Protein AF-A0A538B5Y7-F1 (afdb_monomer_lite)

Foldseek 3Di:
DDPPPPADDLDDDDDPVVLVCCVVVCVVVVPDPVVVVLVVVLLVVADPLLSQLVCCVPVVVDGLCRSCVVSVHDSVVSSVSPVVSSVSSVVSVVVVD

Sequence (97 aa):
MDARRADRPVDAGLPTAEVLKALVEHESRFSTVEEHDALARWMGRLGEAERRAVFCYFWGELSQSDIAERLGVSQMAVSRMLTRALDRMRTWAVESA

Structure (mmCIF, N/CA/C/O backbone):
data_AF-A0A538B5Y7-F1
#
_entry.id   AF-A0A538B5Y7-F1
#
loop_
_atom_site.group_PDB
_atom_site.id
_atom_site.type_symbol
_atom_site.label_atom_id
_atom_site.label_alt_id
_atom_site.label_comp_id
_atom_site.label_asym_id
_atom_site.label_entity_id
_atom_site.label_seq_id
_atom_site.pdbx_PDB_ins_code
_atom_site.Cartn_x
_atom_site.Cartn_y
_atom_site.Cartn_z
_atom_site.occupancy
_atom_site.B_iso_or_equiv
_atom_site.auth_seq_id
_atom_site.auth_comp_id
_atom_site.auth_asym_id
_atom_site.auth_atom_id
_atom_site.pdbx_PDB_model_num
ATOM 1 N N . MET A 1 1 ? -21.184 16.739 -0.859 1.00 37.34 1 MET A N 1
ATOM 2 C CA . MET A 1 1 ? -19.799 17.050 -0.448 1.00 37.34 1 MET A CA 1
ATOM 3 C C . MET A 1 1 ? -19.419 16.041 0.624 1.00 37.34 1 MET A C 1
ATOM 5 O O . MET A 1 1 ? -19.692 16.291 1.789 1.00 37.34 1 MET A O 1
ATOM 9 N N . ASP A 1 2 ? -18.937 14.858 0.234 1.00 40.88 2 ASP A N 1
ATOM 10 C CA . ASP A 1 2 ? -18.660 13.783 1.197 1.00 40.88 2 ASP A CA 1
ATOM 11 C C . ASP A 1 2 ? -17.361 14.093 1.952 1.00 40.88 2 ASP A C 1
ATOM 13 O O . A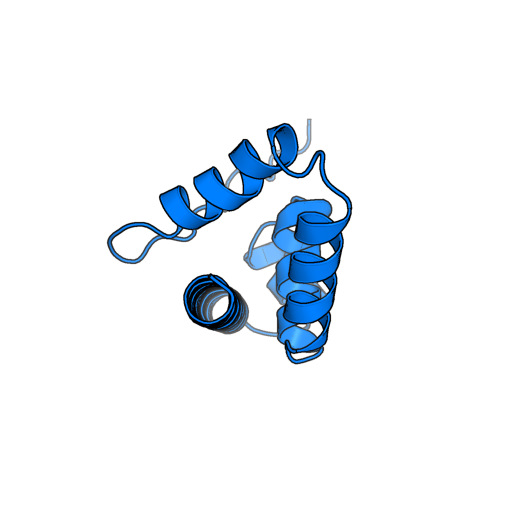SP A 1 2 ? -16.283 14.215 1.367 1.00 40.88 2 ASP A O 1
ATOM 17 N N . ALA A 1 3 ? -17.490 14.293 3.259 1.00 41.19 3 ALA A N 1
ATOM 18 C CA . ALA A 1 3 ? -16.442 14.732 4.170 1.00 41.19 3 ALA A CA 1
ATOM 19 C C . ALA A 1 3 ? -15.496 13.586 4.590 1.00 41.19 3 ALA A C 1
ATOM 21 O O . ALA A 1 3 ? -15.109 13.497 5.749 1.00 41.19 3 ALA A O 1
ATOM 22 N N . ARG A 1 4 ? -15.102 12.705 3.660 1.00 50.78 4 ARG A N 1
ATOM 23 C CA . ARG A 1 4 ? -14.230 11.542 3.946 1.00 50.78 4 ARG A CA 1
ATOM 24 C C . ARG A 1 4 ? -12.764 11.735 3.549 1.00 50.78 4 ARG A C 1
ATOM 26 O O . ARG A 1 4 ? -12.009 10.780 3.448 1.00 50.78 4 ARG A O 1
ATOM 33 N N . ARG A 1 5 ? -12.320 12.981 3.357 1.00 48.75 5 ARG A N 1
ATOM 34 C CA . ARG A 1 5 ? -10.931 13.324 2.979 1.00 48.75 5 ARG A CA 1
ATOM 35 C C . ARG A 1 5 ? -9.903 13.255 4.124 1.00 48.75 5 ARG A C 1
ATOM 37 O O . ARG A 1 5 ? -8.780 13.707 3.938 1.00 48.75 5 ARG A O 1
ATOM 44 N N . ALA A 1 6 ? -10.258 12.724 5.294 1.00 46.31 6 ALA A N 1
ATOM 45 C CA . ALA A 1 6 ? -9.452 12.884 6.507 1.00 46.31 6 ALA A CA 1
ATOM 46 C C . ALA A 1 6 ? -8.410 11.775 6.789 1.00 46.31 6 ALA A C 1
ATOM 48 O O . ALA A 1 6 ? -7.673 11.915 7.758 1.00 46.31 6 ALA A O 1
ATOM 49 N N . ASP A 1 7 ? -8.288 10.720 5.970 1.00 57.09 7 ASP A N 1
ATOM 50 C CA . ASP A 1 7 ? -7.347 9.609 6.229 1.00 57.09 7 ASP A CA 1
ATOM 51 C C . ASP A 1 7 ? -6.408 9.312 5.039 1.00 57.09 7 ASP A C 1
ATOM 53 O O . ASP A 1 7 ? -6.607 8.373 4.267 1.00 57.09 7 ASP A O 1
ATOM 57 N N . ARG A 1 8 ? -5.354 10.121 4.877 1.00 56.72 8 ARG A N 1
ATOM 58 C CA . ARG A 1 8 ? -4.144 9.766 4.104 1.00 56.72 8 ARG A CA 1
ATOM 59 C C . ARG A 1 8 ? -2.921 10.407 4.774 1.00 56.72 8 ARG A C 1
ATOM 61 O O . ARG A 1 8 ? -2.779 11.625 4.716 1.00 56.72 8 ARG A O 1
ATOM 68 N N . PRO A 1 9 ? -2.021 9.606 5.371 1.00 52.16 9 PRO A N 1
ATOM 69 C CA . PRO A 1 9 ? -0.724 9.445 4.710 1.00 52.16 9 PRO A CA 1
ATOM 70 C C . PRO A 1 9 ? -0.174 8.009 4.770 1.00 52.16 9 PRO A C 1
ATOM 72 O O . PRO A 1 9 ? -0.516 7.211 5.641 1.00 52.16 9 PRO A O 1
ATOM 75 N N . VAL A 1 10 ? 0.718 7.689 3.830 1.00 56.47 10 VAL A N 1
ATOM 76 C CA . VAL A 1 10 ? 1.624 6.534 3.914 1.00 56.47 10 VAL A CA 1
ATOM 77 C C . VAL A 1 10 ? 2.973 7.072 4.391 1.00 56.47 10 VAL A C 1
ATOM 79 O O . VAL A 1 10 ? 3.839 7.334 3.562 1.00 56.47 10 VAL A O 1
ATOM 82 N N . ASP A 1 11 ? 3.147 7.328 5.691 1.00 52.16 11 ASP A N 1
ATOM 83 C CA . ASP A 1 11 ? 4.433 7.833 6.190 1.00 52.16 11 ASP A CA 1
ATOM 84 C C . ASP A 1 11 ? 4.908 7.129 7.464 1.00 52.16 11 ASP A C 1
ATOM 86 O O . ASP A 1 11 ? 4.224 7.093 8.487 1.00 52.16 11 ASP A O 1
ATOM 90 N N . ALA A 1 12 ? 6.111 6.572 7.358 1.00 40.81 12 ALA A N 1
ATOM 91 C CA . ALA A 1 12 ? 6.968 6.177 8.462 1.00 40.81 12 ALA A CA 1
ATOM 92 C C . ALA A 1 12 ? 8.434 6.402 8.035 1.00 40.81 12 ALA A C 1
ATOM 94 O O . ALA A 1 12 ? 9.218 5.462 7.979 1.00 40.81 12 ALA A O 1
ATOM 95 N N . GLY A 1 13 ? 8.791 7.649 7.693 1.00 39.34 13 GLY A N 1
ATOM 96 C CA . GLY A 1 13 ? 10.183 8.119 7.645 1.00 39.34 13 GLY A CA 1
ATOM 97 C C . GLY A 1 13 ? 10.909 7.963 6.300 1.00 39.34 13 GLY A C 1
ATOM 98 O O . GLY A 1 13 ? 11.877 7.221 6.233 1.00 39.34 13 GLY A O 1
ATOM 99 N N . LEU A 1 14 ? 10.471 8.719 5.278 1.00 40.44 14 LEU A N 1
ATOM 100 C CA . LEU A 1 14 ? 11.089 8.978 3.950 1.00 40.44 14 LEU A CA 1
ATOM 101 C C . LEU A 1 14 ? 11.419 7.761 3.033 1.00 40.44 14 LEU A C 1
ATOM 103 O O . LEU A 1 14 ? 12.237 6.920 3.394 1.00 40.44 14 LEU A O 1
ATOM 107 N N . PRO A 1 15 ? 10.965 7.720 1.755 1.00 50.69 15 PRO A N 1
ATOM 108 C CA . PRO A 1 15 ? 9.918 8.501 1.111 1.00 50.69 15 PRO A CA 1
ATOM 109 C C . PRO A 1 15 ? 9.016 7.582 0.267 1.00 50.69 15 PRO A C 1
ATOM 111 O O . PRO A 1 15 ? 9.157 7.467 -0.954 1.00 50.69 15 PRO A O 1
ATOM 114 N N . THR A 1 16 ? 8.025 6.954 0.905 1.00 51.31 16 THR A N 1
ATOM 115 C CA . THR A 1 16 ? 6.901 6.363 0.165 1.00 51.31 16 THR A CA 1
ATOM 116 C C . THR A 1 16 ? 6.290 7.416 -0.749 1.00 51.31 16 THR A C 1
ATOM 118 O O . THR A 1 16 ? 5.969 7.108 -1.881 1.00 51.31 16 THR A O 1
ATOM 121 N N . ALA A 1 17 ? 6.253 8.681 -0.320 1.00 48.50 17 ALA A N 1
ATOM 122 C CA . ALA A 1 17 ? 5.882 9.825 -1.144 1.00 48.50 17 ALA A CA 1
ATOM 123 C C . ALA A 1 17 ? 6.730 9.995 -2.421 1.00 48.50 17 ALA A C 1
ATOM 125 O O . ALA A 1 17 ? 6.174 10.423 -3.420 1.00 48.50 17 ALA A O 1
ATOM 126 N N . GLU A 1 18 ? 8.020 9.639 -2.451 1.00 53.66 18 GLU A N 1
ATOM 127 C CA . GLU A 1 18 ? 8.842 9.713 -3.676 1.00 53.66 18 GLU A CA 1
ATOM 128 C C . GLU A 1 18 ? 8.728 8.463 -4.539 1.00 53.66 18 GLU A C 1
ATOM 130 O O . GLU A 1 18 ? 8.828 8.582 -5.749 1.00 53.66 18 GLU A O 1
ATOM 135 N N . VAL A 1 19 ? 8.438 7.290 -3.968 1.00 54.72 19 VAL A N 1
ATOM 136 C CA . VAL A 1 19 ? 8.034 6.110 -4.759 1.00 54.72 19 VAL A CA 1
ATOM 137 C C . VAL A 1 19 ? 6.650 6.339 -5.369 1.00 54.72 19 VAL A C 1
ATOM 139 O O . VAL A 1 19 ? 6.439 6.076 -6.545 1.00 54.72 19 VAL A O 1
ATOM 142 N N . LEU A 1 20 ? 5.728 6.906 -4.590 1.00 54.00 20 LEU A N 1
ATOM 143 C CA . LEU A 1 20 ? 4.403 7.352 -5.010 1.00 54.00 20 LEU A CA 1
ATOM 144 C C . LEU A 1 20 ? 4.515 8.427 -6.087 1.00 54.00 20 LEU A C 1
ATOM 146 O O . LEU A 1 20 ? 3.864 8.314 -7.111 1.00 54.00 20 LEU A O 1
ATOM 150 N N . LYS A 1 21 ? 5.364 9.438 -5.891 1.00 51.78 21 LYS A N 1
ATOM 151 C CA . LYS A 1 21 ? 5.612 10.504 -6.863 1.00 51.78 21 LYS A CA 1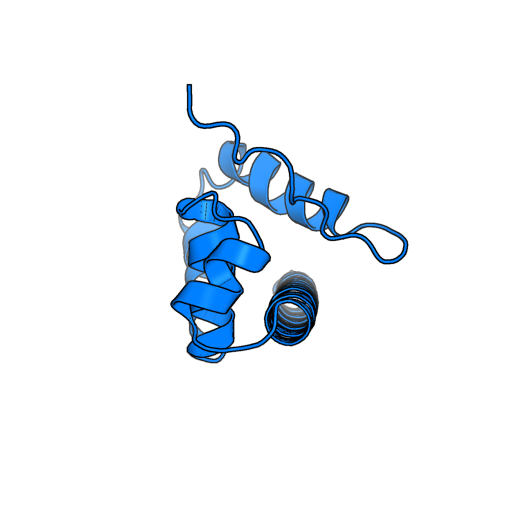
ATOM 152 C C . LYS A 1 21 ? 6.361 9.981 -8.083 1.00 51.78 21 LYS A C 1
ATOM 154 O O . LYS A 1 21 ? 6.014 10.385 -9.170 1.00 51.78 21 LYS A O 1
ATOM 159 N N . ALA A 1 22 ? 7.287 9.035 -7.960 1.00 57.31 22 ALA A N 1
ATOM 160 C CA . ALA A 1 22 ? 7.907 8.387 -9.112 1.00 57.31 22 ALA A CA 1
ATOM 161 C C . ALA A 1 22 ? 6.891 7.557 -9.899 1.00 57.31 22 ALA A C 1
ATOM 163 O O . ALA A 1 22 ? 6.875 7.665 -11.110 1.00 57.31 22 ALA A O 1
ATOM 164 N N . LEU A 1 23 ? 6.007 6.801 -9.243 1.00 55.69 23 LEU A N 1
ATOM 165 C CA . LEU A 1 23 ? 4.952 6.022 -9.902 1.00 55.69 23 LEU A CA 1
ATOM 166 C C . LEU A 1 23 ? 3.853 6.916 -10.509 1.00 55.69 23 LEU A C 1
ATOM 168 O O . LEU A 1 23 ? 3.394 6.645 -11.610 1.00 55.69 23 LEU A O 1
ATOM 172 N N . VAL A 1 24 ? 3.455 7.999 -9.835 1.00 52.97 24 VAL A N 1
ATOM 173 C CA . VAL A 1 24 ? 2.399 8.930 -10.284 1.00 52.97 24 VAL A CA 1
ATOM 174 C C . VAL A 1 24 ? 2.929 9.964 -11.288 1.00 52.97 24 VAL A C 1
ATOM 176 O O . VAL A 1 24 ? 2.278 10.235 -12.288 1.00 52.97 24 VAL A O 1
ATOM 179 N N . GLU A 1 25 ? 4.133 10.517 -11.107 1.00 50.72 25 GLU A N 1
ATOM 180 C CA . GLU A 1 25 ? 4.807 11.327 -12.141 1.00 50.72 25 GLU A CA 1
ATOM 181 C C . GLU A 1 25 ? 5.261 10.454 -13.313 1.00 50.72 25 GLU A C 1
ATOM 183 O O . GLU A 1 25 ? 5.316 1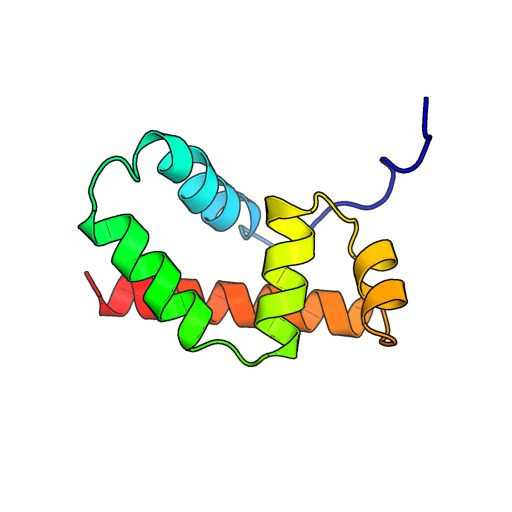0.941 -14.445 1.00 50.72 25 GLU A O 1
ATOM 188 N N . HIS A 1 26 ? 5.532 9.161 -13.089 1.00 45.91 26 HIS A N 1
ATOM 189 C CA . HIS A 1 26 ? 5.600 8.207 -14.185 1.00 45.91 26 HIS A CA 1
ATOM 190 C C . HIS A 1 26 ? 4.238 7.899 -14.780 1.00 45.91 26 HIS A C 1
ATOM 192 O O . HIS A 1 26 ? 4.241 7.501 -15.915 1.00 45.91 26 HIS A O 1
ATOM 198 N N . GLU A 1 27 ? 3.067 8.185 -14.218 1.00 44.94 27 GLU A N 1
ATOM 199 C CA . GLU A 1 27 ? 1.815 8.079 -15.002 1.00 44.94 27 GLU A CA 1
ATOM 200 C C . GLU A 1 27 ? 1.794 9.072 -16.187 1.00 44.94 27 GLU A C 1
ATOM 202 O O . GLU A 1 27 ? 1.139 8.841 -17.199 1.00 44.94 27 GLU A O 1
ATOM 207 N N . SER A 1 28 ? 2.630 10.121 -16.126 1.00 43.50 28 SER A N 1
ATOM 208 C CA . SER A 1 28 ? 2.952 11.007 -17.258 1.00 43.50 28 SER A CA 1
ATOM 209 C C . SER A 1 28 ? 4.188 10.580 -18.085 1.00 43.50 28 SER A C 1
ATOM 211 O O . SER A 1 28 ? 4.477 11.215 -19.098 1.00 43.50 28 SER A O 1
ATOM 213 N N . ARG A 1 29 ? 4.934 9.532 -17.683 1.00 43.31 29 ARG A N 1
ATOM 214 C CA . ARG A 1 29 ? 6.115 8.962 -18.389 1.00 43.31 29 ARG A CA 1
ATOM 215 C C . ARG A 1 29 ? 6.004 7.470 -18.773 1.00 43.31 29 ARG A C 1
ATOM 217 O O . ARG A 1 29 ? 6.745 7.076 -19.664 1.00 43.31 29 ARG A O 1
ATOM 224 N N . PHE A 1 30 ? 5.012 6.733 -18.256 1.00 45.38 30 PHE A N 1
ATOM 225 C CA . PHE A 1 30 ? 4.505 5.387 -18.586 1.00 45.38 30 PHE A CA 1
ATOM 226 C C . PHE A 1 30 ? 3.846 5.422 -19.976 1.00 45.38 30 PHE A C 1
ATOM 228 O O . PHE A 1 30 ? 2.798 4.832 -20.229 1.00 45.38 30 PHE A O 1
ATOM 235 N N . SER A 1 31 ? 4.435 6.190 -20.890 1.00 50.78 31 SER A N 1
ATOM 236 C CA . SER A 1 31 ? 3.979 6.357 -22.261 1.00 50.78 31 SER A CA 1
ATOM 237 C C . SE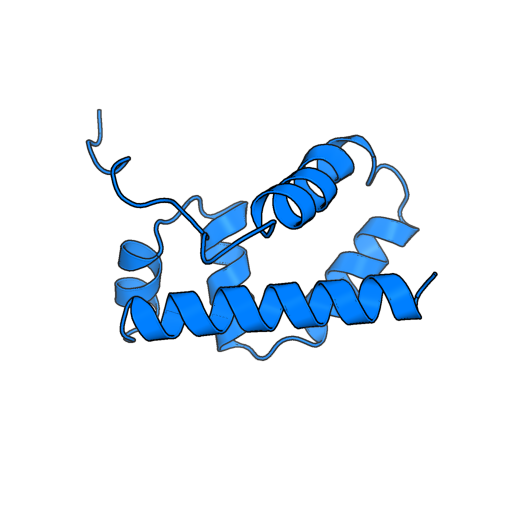R A 1 31 ? 4.465 5.208 -23.146 1.00 50.78 31 SER A C 1
ATOM 239 O O . SER A 1 31 ? 4.031 5.099 -24.294 1.00 50.78 31 SER A O 1
ATOM 241 N N . THR A 1 32 ? 5.371 4.372 -22.635 1.00 58.31 32 THR A N 1
ATOM 242 C CA . THR A 1 32 ? 5.934 3.200 -23.302 1.00 58.31 32 THR A CA 1
ATOM 243 C C . THR A 1 32 ? 5.277 1.920 -22.794 1.00 58.31 32 THR A C 1
ATOM 245 O O . THR A 1 32 ? 5.127 1.695 -21.594 1.00 58.31 32 THR A O 1
ATOM 248 N N . VAL A 1 33 ? 4.925 1.041 -23.735 1.00 68.06 33 VAL A N 1
ATOM 249 C CA . VAL A 1 33 ? 4.308 -0.275 -23.482 1.00 68.06 33 VAL A CA 1
ATOM 250 C C . VAL A 1 33 ? 5.110 -1.101 -22.465 1.00 68.06 33 VAL A C 1
ATOM 252 O O . VAL A 1 33 ? 4.528 -1.804 -21.646 1.00 68.06 33 VAL A O 1
ATOM 255 N N . GLU A 1 34 ? 6.437 -0.969 -22.471 1.00 66.25 34 GLU A N 1
ATOM 256 C CA . GLU A 1 34 ? 7.368 -1.712 -21.613 1.00 66.25 34 GLU A CA 1
ATOM 257 C C . GLU A 1 34 ? 7.204 -1.405 -20.120 1.00 66.25 34 GLU A C 1
ATOM 259 O O . GLU A 1 34 ? 7.265 -2.311 -19.287 1.00 66.25 34 GLU A O 1
ATOM 264 N N . GLU A 1 35 ? 6.950 -0.146 -19.767 1.00 62.94 35 GLU A N 1
ATOM 265 C CA . GLU A 1 35 ? 6.838 0.268 -18.371 1.00 62.94 35 GLU A CA 1
ATOM 266 C C . GLU A 1 35 ? 5.465 -0.119 -17.778 1.00 62.94 35 GLU A C 1
ATOM 268 O O . GLU A 1 35 ? 5.374 -0.544 -16.623 1.00 62.94 35 GLU A O 1
ATOM 273 N N . HIS A 1 36 ? 4.400 -0.072 -18.590 1.00 68.06 36 HIS A N 1
ATOM 274 C CA . HIS A 1 36 ? 3.077 -0.585 -18.215 1.00 68.06 36 HIS A CA 1
ATOM 275 C C . HIS A 1 36 ? 3.094 -2.115 -18.039 1.00 68.06 36 HIS A C 1
ATOM 277 O O . HIS A 1 36 ? 2.529 -2.644 -17.076 1.00 68.06 36 HIS A O 1
ATOM 283 N N . ASP A 1 37 ? 3.803 -2.829 -18.917 1.00 77.06 37 ASP A N 1
ATOM 284 C CA . ASP A 1 37 ? 4.041 -4.268 -18.785 1.00 77.06 37 ASP A CA 1
ATOM 285 C C . ASP A 1 37 ? 4.821 -4.605 -17.506 1.00 77.06 37 ASP A C 1
ATOM 287 O O . ASP A 1 37 ? 4.491 -5.575 -16.818 1.00 77.06 37 ASP A O 1
ATOM 291 N N . ALA A 1 38 ? 5.833 -3.808 -17.148 1.00 78.56 38 ALA A N 1
ATOM 292 C CA . ALA A 1 38 ? 6.595 -3.989 -15.914 1.00 78.56 38 ALA A CA 1
ATOM 293 C C . ALA A 1 38 ? 5.709 -3.820 -14.669 1.00 78.56 38 ALA A C 1
ATOM 295 O O . ALA A 1 38 ? 5.702 -4.690 -13.791 1.00 78.56 38 ALA A O 1
ATOM 296 N N . LEU A 1 39 ? 4.888 -2.766 -14.628 1.00 79.56 39 LEU A N 1
ATOM 297 C CA . LEU A 1 39 ? 3.944 -2.538 -13.535 1.00 79.56 39 LEU A CA 1
ATOM 298 C C . LEU A 1 39 ? 2.924 -3.679 -13.418 1.00 79.56 39 LEU A C 1
ATOM 300 O O . LEU A 1 39 ? 2.695 -4.192 -12.318 1.00 79.56 39 LEU A O 1
ATOM 304 N N . ALA A 1 40 ? 2.352 -4.128 -14.539 1.00 82.62 40 ALA A N 1
ATOM 305 C CA . ALA A 1 40 ? 1.420 -5.253 -14.569 1.00 82.62 40 ALA A CA 1
ATOM 306 C C . ALA A 1 40 ? 2.072 -6.551 -14.061 1.00 82.62 40 ALA A C 1
ATOM 308 O O . ALA A 1 40 ? 1.471 -7.281 -13.264 1.00 82.62 40 ALA A O 1
ATOM 309 N N . ARG A 1 41 ? 3.328 -6.817 -14.447 1.00 86.31 41 ARG A N 1
ATOM 310 C CA . ARG A 1 41 ? 4.109 -7.962 -13.949 1.00 86.31 41 ARG A CA 1
ATOM 311 C C . ARG A 1 41 ? 4.324 -7.882 -12.443 1.00 86.31 41 ARG A C 1
ATOM 313 O O . ARG A 1 41 ? 4.104 -8.871 -11.748 1.00 86.31 41 ARG A O 1
ATOM 320 N N . TRP A 1 42 ? 4.724 -6.728 -11.916 1.00 88.88 42 TRP A N 1
ATOM 321 C CA . TRP A 1 42 ? 4.945 -6.547 -10.479 1.00 88.88 42 TRP A CA 1
ATOM 322 C C . TRP A 1 42 ? 3.652 -6.678 -9.677 1.00 88.88 42 TRP A C 1
ATOM 324 O O . TRP A 1 42 ? 3.618 -7.411 -8.690 1.00 88.88 42 TRP A O 1
ATOM 334 N N . MET A 1 43 ? 2.558 -6.076 -10.146 1.00 89.00 43 MET A N 1
ATOM 335 C CA . MET A 1 43 ? 1.231 -6.262 -9.553 1.00 89.00 43 MET A CA 1
ATOM 336 C C . MET A 1 43 ? 0.812 -7.738 -9.551 1.00 89.00 43 MET A C 1
ATOM 338 O O . MET A 1 43 ? 0.261 -8.223 -8.560 1.00 89.00 43 MET A O 1
ATOM 342 N N . GLY A 1 44 ? 1.132 -8.482 -10.615 1.00 90.62 44 GLY A N 1
ATOM 343 C CA . GLY A 1 44 ? 0.916 -9.928 -10.712 1.00 90.62 44 GLY A CA 1
ATOM 344 C C . GLY A 1 44 ? 1.728 -10.763 -9.713 1.00 90.62 44 GLY A C 1
ATOM 345 O O . GLY A 1 44 ? 1.281 -11.839 -9.319 1.00 90.62 44 GLY A O 1
ATOM 346 N N . ARG A 1 45 ? 2.883 -10.264 -9.252 1.00 93.19 45 ARG A N 1
ATOM 347 C CA . ARG A 1 45 ? 3.738 -10.924 -8.246 1.00 93.19 45 ARG A CA 1
ATOM 348 C C . ARG A 1 45 ? 3.294 -10.673 -6.804 1.00 93.19 45 ARG A C 1
ATOM 350 O O . ARG A 1 45 ? 3.704 -11.416 -5.915 1.00 93.19 45 ARG A O 1
ATOM 357 N N . LEU A 1 46 ? 2.489 -9.639 -6.555 1.00 93.44 46 LEU A N 1
ATOM 358 C CA . LEU A 1 46 ? 1.909 -9.388 -5.235 1.00 93.44 46 LEU A CA 1
ATOM 359 C C . LEU A 1 46 ? 0.875 -10.457 -4.876 1.00 93.44 46 LEU A C 1
ATOM 361 O O . LEU A 1 46 ? 0.172 -10.980 -5.749 1.00 93.44 46 LEU A O 1
ATOM 365 N N . GLY A 1 47 ? 0.741 -10.730 -3.575 1.00 94.69 47 GLY A N 1
ATOM 366 C CA . GLY A 1 47 ? -0.353 -11.552 -3.069 1.00 94.69 47 GLY A CA 1
ATOM 367 C C . GLY A 1 47 ? -1.707 -10.874 -3.296 1.00 94.69 47 GLY A C 1
ATOM 368 O O . GLY A 1 47 ? -1.796 -9.650 -3.360 1.00 94.69 47 GLY A O 1
ATOM 369 N N . GLU A 1 48 ? -2.780 -11.662 -3.373 1.00 94.25 48 GLU A N 1
ATOM 370 C CA . GLU A 1 48 ? -4.120 -11.162 -3.720 1.00 94.25 48 GLU A CA 1
ATOM 371 C C . GLU A 1 48 ? -4.592 -10.017 -2.804 1.00 94.25 48 GLU A C 1
ATOM 373 O O . GLU A 1 48 ? -5.086 -8.994 -3.274 1.00 94.25 48 GLU A O 1
ATOM 378 N N . ALA A 1 49 ? -4.384 -10.144 -1.490 1.00 93.00 49 ALA A N 1
ATOM 379 C CA . ALA A 1 49 ? -4.766 -9.108 -0.529 1.00 93.00 49 ALA A CA 1
ATOM 380 C C . ALA A 1 49 ? -3.955 -7.809 -0.698 1.00 93.00 49 ALA A C 1
ATOM 382 O O . ALA A 1 49 ? -4.522 -6.720 -0.649 1.00 93.00 49 ALA A O 1
ATOM 383 N N . GLU A 1 50 ? -2.646 -7.920 -0.945 1.00 94.06 50 GLU A N 1
ATOM 384 C CA . GLU A 1 50 ? -1.759 -6.774 -1.183 1.00 94.06 50 GLU A CA 1
ATOM 385 C C . GLU A 1 50 ? -2.134 -6.066 -2.487 1.00 94.06 50 GLU A C 1
ATOM 387 O O . GLU A 1 50 ? -2.307 -4.850 -2.502 1.00 94.06 50 GLU A O 1
ATOM 392 N N . ARG A 1 51 ? -2.352 -6.830 -3.564 1.00 93.94 51 ARG A N 1
ATOM 393 C CA . ARG A 1 51 ? -2.780 -6.307 -4.866 1.00 93.94 51 ARG A CA 1
ATOM 394 C C . ARG A 1 51 ? -4.105 -5.558 -4.762 1.00 93.94 51 ARG A C 1
ATOM 396 O O . ARG A 1 51 ? -4.226 -4.456 -5.289 1.00 93.94 51 ARG A O 1
ATOM 403 N N . ARG A 1 52 ? -5.088 -6.128 -4.056 1.00 93.75 52 ARG A N 1
ATOM 404 C CA . ARG A 1 52 ? -6.384 -5.478 -3.812 1.00 93.75 52 ARG A CA 1
ATOM 405 C C . ARG A 1 52 ? -6.235 -4.197 -2.997 1.00 93.75 52 ARG A C 1
ATOM 407 O O . ARG A 1 52 ? -6.883 -3.210 -3.337 1.00 93.75 52 ARG A O 1
ATOM 414 N N . ALA A 1 53 ? -5.397 -4.198 -1.959 1.00 92.50 53 ALA A N 1
ATOM 415 C CA . ALA A 1 53 ? -5.125 -3.005 -1.158 1.00 92.50 53 ALA A CA 1
ATOM 416 C C . ALA A 1 53 ? -4.485 -1.894 -2.006 1.00 92.50 53 ALA A C 1
ATOM 418 O O . ALA A 1 53 ? -4.972 -0.766 -1.986 1.00 92.50 53 ALA A O 1
ATOM 419 N N . VAL A 1 54 ? -3.465 -2.226 -2.806 1.00 89.25 54 VAL A N 1
ATOM 420 C CA . VAL A 1 54 ? -2.819 -1.297 -3.748 1.00 89.25 54 VAL A CA 1
ATOM 421 C C . VAL A 1 54 ? -3.849 -0.752 -4.741 1.00 89.25 54 VAL A C 1
ATOM 423 O O . VAL A 1 54 ? -4.017 0.458 -4.845 1.00 89.25 54 VAL A O 1
ATOM 426 N N . PHE A 1 55 ? -4.628 -1.611 -5.402 1.00 87.50 55 PHE A N 1
ATOM 427 C CA . PHE A 1 55 ? -5.634 -1.156 -6.364 1.00 87.50 55 PHE A CA 1
ATOM 428 C C . PHE A 1 55 ? -6.656 -0.193 -5.739 1.00 87.50 55 PHE A C 1
ATOM 430 O O . PHE A 1 55 ? -6.934 0.873 -6.286 1.00 87.50 55 PHE A O 1
ATOM 437 N N . CYS A 1 56 ? -7.182 -0.537 -4.562 1.00 87.50 56 CYS A N 1
ATOM 438 C CA . CYS A 1 56 ? -8.142 0.304 -3.853 1.00 87.50 56 CYS A CA 1
ATOM 439 C C . CYS A 1 56 ? -7.553 1.660 -3.441 1.00 87.50 56 CYS A C 1
ATOM 441 O O . CYS A 1 56 ? -8.254 2.665 -3.507 1.00 87.50 56 CYS A O 1
ATOM 443 N N . TYR A 1 57 ? -6.285 1.691 -3.028 1.00 85.19 57 TYR A N 1
ATOM 444 C CA . TYR A 1 57 ? -5.626 2.915 -2.581 1.00 85.19 57 TYR A CA 1
ATOM 445 C C . TYR A 1 57 ? -5.328 3.878 -3.735 1.00 85.19 57 TYR A C 1
ATOM 447 O O . TYR A 1 57 ? -5.588 5.078 -3.617 1.00 85.19 57 TYR A O 1
ATOM 455 N N . PHE A 1 58 ? -4.789 3.350 -4.837 1.00 78.94 58 PHE A N 1
ATOM 456 C CA . PHE A 1 58 ? -4.301 4.143 -5.967 1.00 78.94 58 PHE A CA 1
ATOM 457 C C . PHE A 1 58 ? -5.391 4.472 -6.987 1.00 78.94 58 PHE A C 1
ATOM 459 O O . PHE A 1 58 ? -5.566 5.637 -7.317 1.00 78.94 58 PHE A O 1
ATOM 466 N N . TRP A 1 59 ? -6.159 3.475 -7.437 1.00 81.19 59 TRP A N 1
ATOM 467 C CA . TRP A 1 59 ? -7.220 3.673 -8.436 1.00 81.19 59 TRP A CA 1
ATOM 468 C C . TRP A 1 59 ? -8.590 3.904 -7.811 1.00 81.19 59 TRP A C 1
ATOM 470 O O . TRP A 1 59 ? -9.416 4.617 -8.369 1.00 81.19 59 TRP A O 1
ATOM 480 N N . GLY A 1 60 ? -8.853 3.289 -6.658 1.00 77.19 60 GLY A N 1
ATOM 481 C CA . GLY A 1 60 ? -10.117 3.474 -5.943 1.00 77.19 60 GLY A CA 1
ATOM 482 C C . GLY A 1 60 ? -10.183 4.757 -5.116 1.00 77.19 60 GLY A C 1
ATOM 483 O O . GLY A 1 60 ? -11.236 5.052 -4.561 1.00 77.19 60 GLY A O 1
ATOM 484 N N . GLU A 1 61 ? -9.061 5.469 -4.988 1.00 82.06 61 GLU A N 1
ATOM 485 C CA . GLU A 1 61 ? -8.873 6.619 -4.100 1.00 82.06 61 GLU A CA 1
ATOM 486 C C . GLU A 1 61 ? -9.334 6.399 -2.644 1.00 82.06 61 GLU A C 1
ATOM 488 O O . GLU A 1 61 ? -9.648 7.351 -1.929 1.00 82.06 61 GLU A O 1
ATOM 493 N N . LEU A 1 62 ? -9.360 5.144 -2.186 1.00 84.25 62 LEU A N 1
ATOM 494 C CA . LEU A 1 62 ? -9.863 4.785 -0.864 1.00 84.25 62 LEU A CA 1
ATOM 495 C C . LEU A 1 62 ? -8.828 5.082 0.228 1.00 84.25 62 LEU A C 1
ATOM 497 O O . LEU A 1 62 ? -7.619 4.910 0.028 1.00 84.25 62 LEU A O 1
ATOM 501 N N . SER A 1 63 ? -9.304 5.495 1.406 1.00 87.94 63 SER A N 1
ATOM 502 C CA . SER A 1 63 ? -8.450 5.609 2.592 1.00 87.94 63 SER A CA 1
ATOM 503 C C . SER A 1 63 ? -8.026 4.231 3.107 1.00 87.94 63 SER A C 1
ATOM 505 O O . SER A 1 63 ? -8.627 3.209 2.769 1.00 87.94 63 SER A O 1
ATOM 507 N N . GLN A 1 64 ? -6.999 4.167 3.960 1.00 85.31 64 GLN A N 1
ATOM 508 C CA . GLN A 1 64 ? -6.594 2.883 4.548 1.00 85.31 64 GLN A CA 1
ATOM 509 C C . GLN A 1 64 ? -7.704 2.295 5.427 1.00 85.31 64 GLN A C 1
ATOM 511 O O . GLN A 1 64 ? -7.858 1.075 5.475 1.00 85.31 64 GLN A O 1
ATOM 516 N N . SER A 1 65 ? -8.490 3.157 6.073 1.00 89.75 65 SER A N 1
ATOM 517 C CA . SER A 1 65 ? -9.670 2.773 6.847 1.00 89.75 65 SER A CA 1
ATOM 518 C C . SER A 1 65 ? -10.782 2.197 5.957 1.00 89.75 65 SER A C 1
ATOM 520 O O . SER A 1 65 ? -11.261 1.098 6.231 1.00 89.75 65 SER A O 1
ATOM 522 N N . ASP A 1 66 ? -11.105 2.838 4.827 1.00 90.56 66 ASP A N 1
ATOM 523 C CA . ASP A 1 66 ? -12.087 2.310 3.858 1.00 90.56 66 ASP A CA 1
ATOM 524 C C . ASP A 1 66 ? -11.641 0.952 3.281 1.00 90.56 66 ASP A C 1
ATOM 526 O O . ASP A 1 66 ? -12.437 0.030 3.081 1.00 90.56 66 ASP A O 1
ATOM 530 N N . ILE A 1 67 ? -10.340 0.804 3.010 1.00 92.25 67 ILE A N 1
ATOM 531 C CA . ILE A 1 67 ? -9.759 -0.456 2.528 1.00 92.25 67 ILE A CA 1
ATOM 532 C C . ILE A 1 67 ? -9.844 -1.530 3.614 1.00 92.25 67 ILE A C 1
ATOM 534 O O . ILE A 1 67 ? -10.159 -2.678 3.308 1.00 92.25 67 ILE A O 1
ATOM 538 N N . ALA A 1 68 ? -9.580 -1.176 4.871 1.00 93.38 68 ALA A N 1
ATOM 539 C CA . ALA A 1 68 ? -9.642 -2.092 6.003 1.00 93.38 68 ALA A CA 1
ATOM 540 C C . ALA A 1 68 ? -11.053 -2.666 6.173 1.00 93.38 68 ALA A C 1
ATOM 542 O O . ALA A 1 68 ? -11.213 -3.887 6.242 1.00 93.38 68 ALA A O 1
ATOM 543 N N . GLU A 1 69 ? -12.068 -1.801 6.119 1.00 95.62 69 GLU A N 1
ATOM 544 C CA . GLU A 1 69 ? -13.478 -2.196 6.120 1.00 95.62 69 GLU A CA 1
ATOM 545 C C . GLU A 1 69 ? -13.800 -3.123 4.942 1.00 95.62 69 GLU A C 1
ATOM 547 O O . GLU A 1 69 ? -14.370 -4.199 5.124 1.00 95.62 69 GLU A O 1
ATOM 552 N N . ARG A 1 70 ? -13.363 -2.762 3.730 1.00 94.88 70 ARG A N 1
ATOM 553 C CA . ARG A 1 70 ? -13.622 -3.544 2.513 1.00 94.88 70 ARG A CA 1
ATOM 554 C C . ARG A 1 70 ? -12.938 -4.912 2.498 1.00 94.88 70 ARG A C 1
ATOM 556 O O . ARG A 1 70 ? -13.441 -5.848 1.873 1.00 94.88 70 ARG A O 1
ATOM 563 N N . LEU A 1 71 ? -11.760 -5.019 3.106 1.00 94.81 71 LEU A N 1
ATOM 564 C CA . LEU A 1 71 ? -10.975 -6.252 3.156 1.00 94.81 71 LEU A CA 1
ATOM 565 C C . LEU A 1 71 ? -11.256 -7.087 4.414 1.00 94.81 71 LEU A C 1
ATOM 567 O O . LEU A 1 71 ? -10.782 -8.219 4.484 1.00 94.81 71 LEU A O 1
ATOM 571 N N . GLY A 1 72 ? -12.024 -6.569 5.379 1.00 96.62 72 GLY A N 1
ATOM 572 C CA . GLY A 1 72 ? -12.319 -7.256 6.639 1.00 96.62 72 GLY A CA 1
ATOM 573 C C . GLY A 1 72 ? -11.088 -7.426 7.534 1.00 96.62 72 GLY A C 1
ATOM 574 O O . GLY A 1 72 ? -10.960 -8.433 8.228 1.00 96.62 72 GLY A O 1
ATOM 575 N N . VAL A 1 73 ? -10.153 -6.473 7.492 1.00 96.19 73 VAL A N 1
ATOM 576 C CA . VAL A 1 73 ? -8.901 -6.486 8.270 1.00 96.19 73 VAL A CA 1
ATOM 577 C C . VAL A 1 73 ? -8.729 -5.168 9.023 1.00 96.19 73 VAL A C 1
ATOM 579 O O . VAL A 1 73 ? -9.510 -4.242 8.853 1.00 96.19 73 VAL A O 1
ATOM 582 N N . SER A 1 74 ? -7.701 -5.051 9.865 1.00 94.25 74 SER A N 1
ATOM 583 C CA . SER A 1 74 ? -7.403 -3.779 10.530 1.00 94.25 74 SER A CA 1
ATOM 584 C C . SER A 1 74 ? -6.692 -2.790 9.600 1.00 94.25 74 SER A C 1
ATOM 586 O O . SER A 1 74 ? -5.923 -3.186 8.722 1.00 94.25 74 SER A O 1
ATOM 588 N N . GLN A 1 75 ? -6.862 -1.490 9.850 1.00 91.31 75 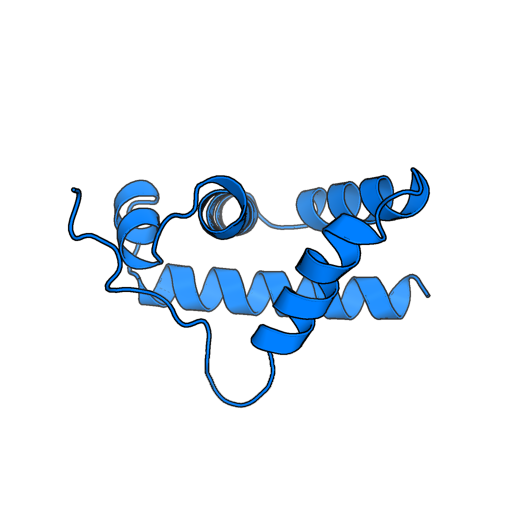GLN A N 1
ATOM 589 C CA . GLN A 1 75 ? -6.147 -0.427 9.130 1.00 91.31 75 GLN A CA 1
ATOM 590 C C . GLN A 1 75 ? -4.618 -0.569 9.257 1.00 91.31 75 GLN A C 1
ATOM 592 O O . GLN A 1 75 ? -3.902 -0.410 8.273 1.00 91.31 75 GLN A O 1
ATOM 597 N N . MET A 1 76 ? -4.104 -1.047 10.397 1.00 91.50 76 MET A N 1
ATOM 598 C CA . MET A 1 76 ? -2.689 -1.425 10.533 1.00 91.50 76 MET A CA 1
ATOM 599 C C . MET A 1 76 ? -2.271 -2.600 9.633 1.00 91.50 76 MET A C 1
ATOM 601 O O . MET A 1 76 ? -1.127 -2.665 9.182 1.00 91.50 76 MET A O 1
ATOM 605 N N . ALA A 1 77 ? -3.154 -3.576 9.398 1.00 92.56 77 ALA A N 1
ATOM 606 C CA . ALA A 1 77 ? -2.870 -4.656 8.458 1.00 92.56 77 ALA A CA 1
ATOM 607 C C . ALA A 1 77 ? -2.781 -4.112 7.027 1.00 92.56 77 ALA A C 1
ATOM 609 O O . ALA A 1 77 ? -1.829 -4.456 6.330 1.00 92.56 77 ALA A O 1
ATOM 610 N N . VAL A 1 78 ? -3.691 -3.212 6.639 1.00 93.56 78 VAL A N 1
ATOM 611 C CA . VAL A 1 78 ? -3.643 -2.507 5.347 1.00 93.56 78 VAL A CA 1
ATOM 612 C C . VAL A 1 78 ? -2.358 -1.696 5.207 1.00 93.56 78 VAL A C 1
ATOM 614 O O . VAL A 1 78 ? -1.658 -1.855 4.213 1.00 93.56 78 VAL A O 1
ATOM 617 N N . SER A 1 79 ? -1.998 -0.905 6.220 1.00 88.38 79 SER A N 1
ATOM 618 C CA . SER A 1 79 ? -0.749 -0.137 6.252 1.00 88.38 79 SER A CA 1
ATOM 619 C C . SER A 1 79 ? 0.462 -1.028 5.960 1.00 88.38 79 SER A C 1
ATOM 621 O O . SER A 1 79 ? 1.212 -0.784 5.017 1.00 88.38 79 SER A O 1
ATOM 623 N N . ARG A 1 80 ? 0.594 -2.145 6.691 1.00 91.31 80 ARG A N 1
ATOM 624 C CA . ARG A 1 80 ? 1.692 -3.103 6.488 1.00 91.31 80 ARG A CA 1
ATOM 625 C C . ARG A 1 80 ? 1.660 -3.773 5.114 1.00 91.31 80 ARG A C 1
ATOM 627 O O . ARG A 1 80 ? 2.729 -4.043 4.572 1.00 91.31 80 ARG A O 1
ATOM 634 N N . MET A 1 81 ? 0.479 -4.069 4.564 1.00 93.25 81 MET A N 1
ATOM 635 C CA . MET A 1 81 ? 0.342 -4.616 3.207 1.00 93.25 81 MET A CA 1
ATOM 636 C C . MET A 1 81 ? 0.832 -3.617 2.161 1.00 93.25 81 MET A C 1
ATOM 638 O O . MET A 1 81 ? 1.624 -3.994 1.303 1.00 93.25 81 MET A O 1
ATOM 642 N N . LEU A 1 82 ? 0.409 -2.354 2.257 1.00 88.62 82 LEU A N 1
ATOM 643 C CA . LEU A 1 82 ? 0.810 -1.300 1.327 1.00 88.62 82 LEU A CA 1
ATOM 644 C C . LEU A 1 82 ? 2.319 -1.056 1.390 1.00 88.62 82 LEU A C 1
ATOM 646 O O . LEU A 1 82 ? 2.969 -1.082 0.351 1.00 88.62 82 LEU A O 1
ATOM 650 N N . THR A 1 83 ? 2.897 -0.911 2.587 1.00 86.81 83 THR A N 1
ATOM 651 C CA . THR A 1 83 ? 4.350 -0.736 2.744 1.00 86.81 83 THR A CA 1
ATOM 652 C C . THR A 1 83 ? 5.123 -1.904 2.134 1.00 86.81 83 THR A C 1
ATOM 654 O O . THR A 1 83 ? 5.984 -1.694 1.288 1.00 86.81 83 THR A O 1
ATOM 657 N N . ARG A 1 84 ? 4.771 -3.151 2.480 1.00 90.69 84 ARG A N 1
ATOM 658 C CA . ARG A 1 84 ? 5.459 -4.340 1.946 1.00 90.69 84 ARG A CA 1
ATOM 659 C C . ARG A 1 84 ? 5.311 -4.481 0.435 1.00 90.69 84 ARG A C 1
ATOM 661 O O . ARG A 1 84 ? 6.259 -4.901 -0.224 1.00 90.69 84 ARG A O 1
ATOM 668 N N . ALA A 1 85 ? 4.134 -4.176 -0.106 1.00 90.88 85 ALA A N 1
ATOM 669 C CA . ALA A 1 85 ? 3.899 -4.216 -1.542 1.00 90.88 85 ALA A CA 1
ATOM 670 C C . ALA A 1 85 ? 4.787 -3.198 -2.266 1.00 90.88 85 ALA A C 1
ATOM 672 O O . ALA A 1 85 ? 5.477 -3.564 -3.214 1.00 90.88 85 ALA A O 1
ATOM 673 N N . LEU A 1 86 ? 4.828 -1.957 -1.776 1.00 86.69 86 LEU A N 1
ATOM 674 C CA . LEU A 1 86 ? 5.627 -0.885 -2.369 1.00 86.69 86 LEU A CA 1
ATOM 675 C C . LEU A 1 86 ? 7.132 -1.143 -2.249 1.00 86.69 86 LEU A C 1
ATOM 677 O O . LEU A 1 86 ? 7.849 -0.955 -3.230 1.00 86.69 86 LEU A O 1
ATOM 681 N N . ASP A 1 87 ? 7.607 -1.651 -1.109 1.00 86.31 87 ASP A N 1
ATOM 682 C CA . ASP A 1 87 ? 9.012 -2.037 -0.935 1.00 86.31 87 ASP A CA 1
ATOM 683 C C . ASP A 1 87 ? 9.419 -3.132 -1.928 1.00 86.31 87 ASP A C 1
ATOM 685 O O . ASP A 1 87 ? 10.457 -3.031 -2.579 1.00 86.31 87 ASP A O 1
ATOM 689 N N . ARG A 1 88 ? 8.576 -4.157 -2.114 1.00 88.44 88 ARG A N 1
ATOM 690 C CA . ARG A 1 88 ? 8.829 -5.218 -3.102 1.00 88.44 88 ARG A CA 1
ATOM 691 C C . ARG A 1 88 ? 8.848 -4.682 -4.526 1.00 88.44 88 ARG A C 1
ATOM 693 O O . ARG A 1 88 ? 9.754 -5.020 -5.282 1.00 88.44 88 ARG A O 1
ATOM 700 N N . MET A 1 89 ? 7.875 -3.844 -4.884 1.00 85.12 89 MET A N 1
ATOM 701 C CA . MET A 1 89 ? 7.821 -3.219 -6.207 1.00 85.12 89 MET A CA 1
ATOM 702 C C . MET A 1 89 ? 9.066 -2.367 -6.465 1.00 85.12 89 MET A C 1
ATOM 704 O O . MET A 1 89 ? 9.625 -2.433 -7.556 1.00 85.12 89 MET A O 1
ATOM 708 N N . ARG A 1 90 ? 9.564 -1.650 -5.448 1.00 83.56 90 ARG A N 1
ATOM 709 C CA . ARG A 1 90 ? 10.826 -0.904 -5.521 1.00 83.56 90 ARG A CA 1
ATOM 710 C C . ARG A 1 90 ? 12.026 -1.821 -5.752 1.00 83.56 90 ARG A C 1
ATOM 712 O O . ARG A 1 90 ? 12.841 -1.525 -6.620 1.00 83.56 90 ARG A O 1
ATOM 719 N N . THR A 1 91 ? 12.142 -2.920 -5.006 1.00 84.69 91 THR A N 1
ATOM 720 C CA . THR A 1 91 ? 13.223 -3.898 -5.209 1.00 84.69 91 THR A CA 1
ATOM 721 C C . THR A 1 91 ? 13.200 -4.454 -6.629 1.00 84.69 91 THR A C 1
ATOM 723 O O . THR A 1 91 ? 14.227 -4.452 -7.298 1.00 84.69 91 THR A O 1
ATOM 726 N N . TRP A 1 92 ? 12.028 -4.851 -7.132 1.00 85.94 92 TRP A N 1
ATOM 727 C CA . TRP A 1 92 ? 11.914 -5.381 -8.490 1.00 85.94 92 TRP A CA 1
ATOM 728 C C . TRP A 1 92 ? 12.224 -4.337 -9.555 1.00 85.94 92 TRP A C 1
ATOM 730 O O . TRP A 1 92 ? 12.842 -4.685 -10.552 1.00 85.94 92 TRP A O 1
ATOM 740 N N . ALA A 1 93 ? 11.842 -3.076 -9.349 1.00 79.31 93 ALA A N 1
ATOM 741 C CA . ALA A 1 93 ? 12.176 -1.996 -10.270 1.00 79.31 93 ALA A CA 1
ATOM 742 C C . ALA A 1 93 ? 13.693 -1.807 -10.415 1.00 79.31 93 ALA A C 1
ATOM 744 O O . ALA A 1 93 ? 14.173 -1.644 -11.529 1.00 79.31 93 ALA A O 1
ATOM 745 N N . VAL A 1 94 ? 14.446 -1.897 -9.312 1.00 77.94 94 VAL A N 1
ATOM 746 C CA . VAL A 1 94 ? 15.916 -1.805 -9.334 1.00 77.94 94 VAL A CA 1
ATOM 747 C C . VAL A 1 94 ? 16.560 -3.047 -9.957 1.00 77.94 94 VAL A C 1
ATOM 749 O O . VAL A 1 94 ? 17.536 -2.918 -10.678 1.00 77.94 94 VAL A O 1
ATOM 752 N N . GLU A 1 95 ? 16.021 -4.244 -9.713 1.00 74.19 95 GLU A N 1
ATOM 753 C CA . GLU A 1 95 ? 16.515 -5.494 -10.322 1.00 74.19 95 GLU A CA 1
ATOM 754 C C . GLU A 1 95 ? 16.203 -5.610 -11.824 1.00 74.19 95 GLU A C 1
ATOM 756 O O . GLU A 1 95 ? 16.804 -6.430 -12.514 1.00 74.19 95 GLU A O 1
ATOM 761 N N . SER A 1 96 ? 15.228 -4.838 -12.312 1.00 66.38 96 SER A N 1
ATOM 762 C CA . SER A 1 96 ? 14.797 -4.834 -13.717 1.00 66.38 96 SER A CA 1
ATOM 763 C C . SER A 1 96 ? 15.489 -3.752 -14.558 1.00 66.38 96 SER A C 1
ATOM 765 O O . SER A 1 96 ? 15.189 -3.658 -15.748 1.00 66.38 96 SER A O 1
ATOM 767 N N . ALA A 1 97 ? 16.349 -2.932 -13.941 1.00 55.91 97 ALA A N 1
ATOM 768 C CA . ALA A 1 97 ? 17.124 -1.857 -14.566 1.00 55.91 97 ALA A CA 1
ATOM 769 C C . ALA A 1 97 ? 18.544 -2.326 -14.913 1.00 55.91 97 ALA A C 1
ATOM 771 O O . ALA A 1 97 ? 19.045 -1.909 -15.981 1.00 55.91 97 ALA A O 1
#

Secondary structure (DSSP, 8-state):
----TT-----SSS-HHHHHHHHHHGGGT--SHHHHHHHHHHHHHS-HHHHHHHHHHHTS---HHHHHHHHTS-HHHHHHHHHHHHHHHHHHHHHT-

Radius of gyration: 13.75 Å; chains: 1; bounding box: 37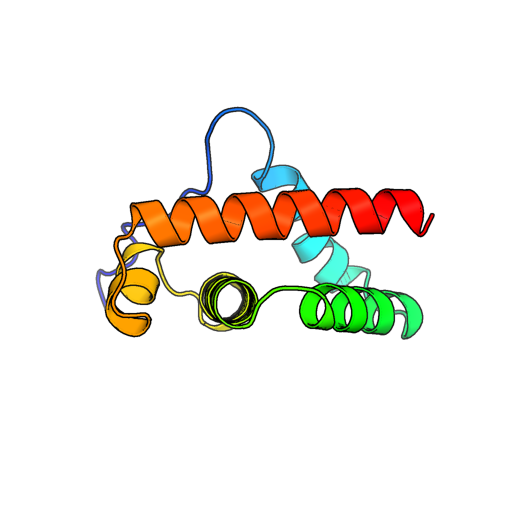×29×34 Å

pLDDT: mean 73.94, std 19.11, range [37.34, 96.62]